Protein AF-A0A1I2XNH1-F1 (afdb_monomer_lite)

pLDDT: mean 82.87, std 11.1, range [46.88, 95.19]

Sequence (69 aa):
MKNEQHYDKISVEKEKKGFRIHRLVFACVIPLLALINLTFSPEFIWFIFPLIGWGMGLAIHYINIRSLV

InterPro domains:
  IPR025698 2TM domain [PF13239] (14-64)

Radius of gyration: 17.05 Å; chains: 1; bounding box: 46×15×42 Å

Structure (mmCIF, N/CA/C/O backbone):
data_AF-A0A1I2XNH1-F1
#
_entry.id   AF-A0A1I2XNH1-F1
#
loop_
_atom_site.group_PDB
_atom_site.id
_atom_site.type_symbol
_atom_site.label_atom_id
_atom_site.label_alt_id
_atom_site.label_comp_id
_atom_site.label_asym_id
_atom_site.label_entity_id
_atom_site.label_seq_id
_atom_site.pdbx_PDB_ins_code
_atom_site.Cartn_x
_atom_site.Cartn_y
_atom_site.Cartn_z
_atom_site.occupancy
_atom_site.B_iso_or_equiv
_atom_site.auth_seq_id
_atom_site.auth_comp_id
_atom_site.auth_asym_id
_atom_site.auth_atom_id
_atom_site.pdbx_PDB_model_num
ATOM 1 N N . MET A 1 1 ? -33.685 4.884 23.196 1.00 59.22 1 MET A N 1
ATOM 2 C CA . MET A 1 1 ? -32.611 4.148 23.904 1.00 59.22 1 MET A CA 1
ATOM 3 C C . MET A 1 1 ? -32.259 2.779 23.297 1.00 59.22 1 MET A C 1
ATOM 5 O O . MET A 1 1 ? -31.158 2.658 22.785 1.00 59.22 1 MET A O 1
ATOM 9 N N . LYS A 1 2 ? -33.117 1.733 23.308 1.00 60.94 2 LYS A N 1
ATOM 10 C CA . LYS A 1 2 ? -32.755 0.401 22.735 1.00 60.94 2 LYS A CA 1
ATOM 11 C C . LYS A 1 2 ? -32.481 0.420 21.221 1.00 60.94 2 LYS A C 1
ATOM 13 O O . LYS A 1 2 ? -31.636 -0.330 20.745 1.00 60.94 2 LYS A O 1
ATOM 18 N N . ASN A 1 3 ? -33.181 1.284 20.491 1.00 65.00 3 ASN A N 1
ATOM 19 C CA . ASN A 1 3 ? -33.106 1.356 19.031 1.00 65.00 3 ASN A CA 1
ATOM 20 C C . ASN A 1 3 ? -31.807 2.052 18.593 1.00 65.00 3 ASN A C 1
ATOM 22 O O . ASN A 1 3 ? -31.102 1.542 17.735 1.00 65.00 3 ASN A O 1
ATOM 26 N N . GLU A 1 4 ? -31.434 3.148 19.257 1.00 67.50 4 GLU A N 1
ATOM 27 C CA . GLU A 1 4 ? -30.191 3.903 19.011 1.00 67.50 4 GLU A CA 1
ATOM 28 C C . GLU A 1 4 ? -28.948 3.027 19.230 1.00 67.50 4 GLU A C 1
ATOM 30 O O . GLU A 1 4 ? -28.098 2.915 18.355 1.00 67.50 4 GLU A O 1
ATOM 35 N N . GLN A 1 5 ? -28.933 2.257 20.324 1.00 71.56 5 GLN A N 1
ATOM 36 C CA . GLN A 1 5 ? -27.879 1.278 20.624 1.00 71.56 5 GLN A CA 1
ATOM 37 C C . GLN A 1 5 ? -27.736 0.178 19.556 1.00 71.56 5 GLN A C 1
ATOM 39 O O . GLN A 1 5 ? -26.676 -0.432 19.439 1.00 71.56 5 GLN A O 1
ATOM 44 N N . HIS A 1 6 ? -28.799 -0.138 18.813 1.00 71.00 6 HIS A N 1
ATOM 45 C CA . HIS A 1 6 ? -28.758 -1.121 17.730 1.00 71.00 6 HIS A CA 1
ATOM 46 C C . HIS A 1 6 ? -28.221 -0.510 16.428 1.00 71.00 6 HIS A C 1
ATOM 48 O O . HIS A 1 6 ? -27.428 -1.155 15.740 1.00 71.00 6 HIS A O 1
ATOM 54 N N . TYR A 1 7 ? -28.593 0.737 16.119 1.00 75.19 7 TYR A N 1
ATOM 55 C CA . TYR A 1 7 ? -28.079 1.464 14.955 1.00 75.19 7 TYR A CA 1
ATOM 56 C C . TYR A 1 7 ? -26.565 1.701 15.045 1.00 75.19 7 TYR A C 1
ATOM 58 O O . TYR A 1 7 ? -25.861 1.408 14.076 1.00 75.19 7 TYR A O 1
ATOM 66 N N . ASP A 1 8 ? -26.059 2.105 16.213 1.00 76.19 8 ASP A N 1
ATOM 67 C CA . ASP A 1 8 ? -24.624 2.349 16.433 1.00 76.19 8 ASP A CA 1
ATOM 68 C C . ASP A 1 8 ? -23.778 1.075 16.305 1.00 76.19 8 ASP A C 1
ATOM 70 O O . ASP A 1 8 ? -22.659 1.083 15.798 1.00 76.19 8 ASP A O 1
ATOM 74 N N . LYS A 1 9 ? -24.320 -0.077 16.712 1.00 75.94 9 LYS A N 1
ATOM 75 C CA . LYS A 1 9 ? -23.617 -1.359 16.557 1.00 75.94 9 LYS A CA 1
ATOM 76 C C . LYS A 1 9 ? -23.517 -1.770 15.090 1.00 75.94 9 LYS A C 1
ATOM 78 O O . LYS A 1 9 ? -22.492 -2.296 14.664 1.00 75.94 9 LYS A O 1
ATOM 83 N N . ILE A 1 10 ? -24.566 -1.530 14.303 1.00 75.94 10 ILE A N 1
ATOM 84 C CA . ILE A 1 10 ? -24.576 -1.871 12.877 1.00 75.94 10 ILE A CA 1
ATOM 85 C C . ILE A 1 10 ? -23.631 -0.965 12.077 1.00 75.94 10 ILE A C 1
ATOM 87 O O . ILE A 1 10 ? -22.990 -1.455 11.143 1.00 75.94 10 ILE A O 1
ATOM 91 N N . SER A 1 11 ? -23.528 0.326 12.406 1.00 75.25 11 SER A N 1
ATOM 92 C CA . SER A 1 11 ? -22.600 1.244 11.730 1.00 75.25 11 SER A CA 1
ATOM 93 C C . SER A 1 11 ? -21.141 0.857 11.984 1.00 75.25 11 SER A C 1
ATOM 95 O O . SER A 1 11 ? -20.402 0.650 11.022 1.00 75.25 11 SER A O 1
ATOM 97 N N . VAL A 1 12 ? -20.764 0.609 13.240 1.00 75.62 12 VAL A N 1
ATOM 98 C CA . VAL A 1 12 ? -19.397 0.212 13.622 1.00 75.62 12 VAL A CA 1
ATOM 99 C C . VAL A 1 12 ? -18.957 -1.089 12.933 1.00 75.62 12 VAL A C 1
ATOM 101 O O . VAL A 1 12 ? -17.832 -1.207 12.439 1.00 75.62 12 VAL A O 1
ATOM 104 N N . GLU A 1 13 ? -19.841 -2.085 12.832 1.00 77.94 13 GLU A N 1
ATOM 105 C CA . GLU A 1 13 ? -19.528 -3.347 12.145 1.00 77.94 13 GLU A CA 1
ATOM 106 C C . GLU A 1 13 ? -19.359 -3.178 10.624 1.00 77.94 13 GLU A C 1
ATOM 108 O O . GLU A 1 13 ? -18.545 -3.868 9.998 1.00 77.94 13 GLU A O 1
ATOM 113 N N . LYS A 1 14 ? -20.090 -2.240 10.008 1.00 79.31 14 LYS A N 1
ATOM 114 C CA . LYS A 1 14 ? -19.914 -1.894 8.589 1.00 79.31 14 LYS A CA 1
ATOM 115 C C . LYS A 1 14 ? -18.578 -1.195 8.347 1.00 79.31 14 LYS A C 1
ATOM 117 O O . LYS A 1 14 ? -17.891 -1.543 7.387 1.00 79.31 14 LYS A O 1
ATOM 122 N N . GLU A 1 15 ? -18.172 -0.287 9.229 1.00 77.38 15 GLU A N 1
ATOM 123 C CA . GLU A 1 15 ? -16.887 0.415 9.133 1.00 77.38 15 GLU A CA 1
ATOM 124 C C . GLU A 1 15 ? -15.698 -0.547 9.244 1.00 77.38 15 GLU A C 1
ATOM 126 O O . GLU A 1 15 ? -14.783 -0.509 8.418 1.00 77.38 15 GLU A O 1
ATOM 131 N N . LYS A 1 16 ? -15.744 -1.502 10.184 1.00 77.44 16 LYS A N 1
ATOM 132 C CA . LYS A 1 16 ? -14.722 -2.561 10.306 1.00 77.44 16 LYS A CA 1
ATOM 133 C C . LYS A 1 16 ? -14.604 -3.409 9.036 1.00 77.44 16 LYS A C 1
ATOM 135 O O . LYS A 1 16 ? -13.494 -3.763 8.621 1.00 77.44 16 LYS A O 1
ATOM 140 N N . LYS A 1 17 ? -15.737 -3.755 8.412 1.00 80.38 17 LYS A N 1
ATOM 141 C CA . LYS A 1 17 ? -15.765 -4.497 7.140 1.00 80.38 17 LYS A CA 1
ATOM 142 C C . LYS A 1 17 ? -15.191 -3.664 5.994 1.00 80.38 17 LYS A C 1
ATOM 144 O O . LYS A 1 17 ? -14.340 -4.173 5.266 1.00 80.38 17 LYS A O 1
ATOM 149 N N . GLY A 1 18 ? -15.586 -2.396 5.882 1.00 82.50 18 GLY A N 1
ATOM 150 C CA . GLY A 1 18 ? -15.044 -1.459 4.894 1.00 82.50 18 GLY A CA 1
ATOM 151 C C . GLY A 1 18 ? -13.525 -1.321 5.005 1.00 82.50 18 GLY A C 1
ATOM 152 O O . GLY A 1 18 ? -12.816 -1.474 4.012 1.00 82.50 18 GLY A O 1
ATOM 153 N N . PHE A 1 19 ? -13.005 -1.174 6.225 1.00 83.31 19 PHE A N 1
ATOM 154 C CA . PHE A 1 19 ? -11.566 -1.094 6.481 1.00 83.31 19 PHE A CA 1
ATOM 155 C C . PHE A 1 19 ? -10.802 -2.370 6.089 1.00 83.31 19 PHE A C 1
ATOM 157 O O . PHE A 1 19 ? -9.695 -2.298 5.550 1.00 83.31 19 PHE A O 1
ATOM 164 N N . ARG A 1 20 ? -11.371 -3.560 6.332 1.00 83.62 20 ARG A N 1
ATOM 165 C CA . ARG A 1 20 ? -10.769 -4.833 5.885 1.00 83.62 20 ARG A CA 1
ATOM 166 C C . ARG A 1 20 ? -10.678 -4.921 4.365 1.00 83.62 20 ARG A C 1
ATOM 168 O O . ARG A 1 20 ? -9.634 -5.320 3.858 1.00 83.62 20 ARG A O 1
ATOM 175 N N . ILE A 1 21 ? -11.746 -4.551 3.659 1.00 88.56 21 ILE A N 1
ATOM 176 C CA . ILE A 1 21 ? -11.770 -4.566 2.191 1.00 88.56 21 ILE A CA 1
ATOM 177 C C . ILE A 1 21 ? -10.763 -3.554 1.648 1.00 88.56 21 ILE A C 1
ATOM 179 O O . ILE A 1 21 ? -9.956 -3.903 0.794 1.00 88.56 21 ILE A O 1
ATOM 183 N N . HIS A 1 22 ? -10.742 -2.337 2.193 1.00 86.69 22 HIS A N 1
ATOM 184 C CA . HIS A 1 22 ? -9.818 -1.295 1.755 1.00 86.69 22 HIS A CA 1
ATOM 185 C C . HIS A 1 22 ? -8.348 -1.714 1.915 1.00 86.69 22 HIS A C 1
ATOM 187 O O . HIS A 1 22 ? -7.559 -1.526 0.995 1.00 86.69 22 HIS A O 1
ATOM 193 N N . ARG A 1 23 ? -7.979 -2.369 3.028 1.00 89.44 23 ARG A N 1
ATOM 194 C CA . ARG A 1 23 ? -6.631 -2.949 3.199 1.00 89.44 23 ARG A CA 1
ATOM 195 C C . ARG A 1 23 ? -6.291 -4.001 2.157 1.00 89.44 23 ARG A C 1
ATOM 197 O O . ARG A 1 23 ? -5.170 -4.013 1.662 1.00 89.44 23 ARG A O 1
ATOM 204 N N . LEU A 1 24 ? -7.233 -4.892 1.860 1.00 92.00 24 LEU A N 1
ATOM 205 C CA . LEU A 1 24 ? -7.021 -5.955 0.882 1.00 92.00 24 LEU A CA 1
ATOM 206 C C . LEU A 1 24 ? -6.818 -5.365 -0.518 1.00 92.00 24 LEU A C 1
ATOM 208 O O . LEU A 1 24 ? -5.865 -5.715 -1.204 1.00 92.00 24 LEU A O 1
ATOM 212 N N . VAL A 1 25 ? -7.670 -4.408 -0.897 1.00 92.94 25 VAL A N 1
ATOM 213 C CA . VAL A 1 25 ? -7.545 -3.669 -2.158 1.00 92.94 25 VAL A CA 1
ATOM 214 C C . VAL A 1 25 ? -6.204 -2.943 -2.215 1.00 92.94 25 VAL A C 1
ATOM 216 O O . VAL A 1 25 ? -5.494 -3.093 -3.200 1.00 92.94 25 VAL A O 1
ATOM 219 N N . PHE A 1 26 ? -5.803 -2.234 -1.157 1.00 91.50 26 PHE A N 1
ATOM 220 C CA . PHE A 1 26 ? -4.500 -1.569 -1.088 1.00 91.50 26 PHE A CA 1
ATOM 221 C C . PHE A 1 26 ? -3.338 -2.559 -1.283 1.00 91.50 26 PHE A C 1
ATOM 223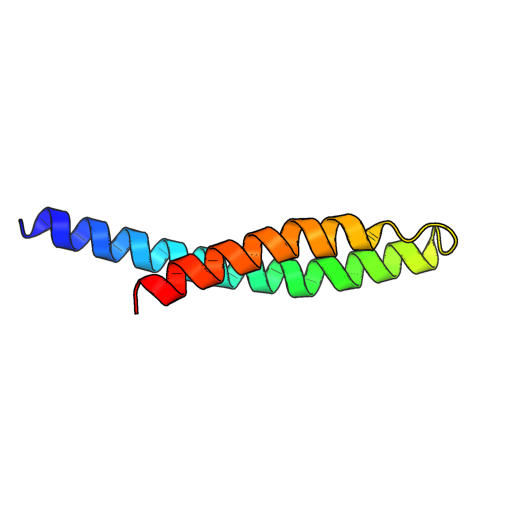 O O . PHE A 1 26 ? -2.457 -2.318 -2.105 1.00 91.50 26 PHE A O 1
ATOM 230 N N . ALA A 1 27 ? -3.367 -3.707 -0.599 1.00 91.25 27 ALA A N 1
ATOM 231 C CA . ALA A 1 27 ? -2.329 -4.732 -0.699 1.00 91.25 27 ALA A CA 1
ATOM 232 C C . ALA A 1 27 ? -2.238 -5.389 -2.089 1.00 91.25 27 ALA A C 1
ATOM 234 O O . ALA A 1 27 ? -1.158 -5.828 -2.467 1.00 91.25 27 ALA A O 1
ATOM 235 N N . CYS A 1 28 ? -3.333 -5.454 -2.853 1.00 95.00 28 CYS A N 1
ATOM 236 C CA . CYS A 1 28 ? -3.336 -6.004 -4.214 1.00 95.00 28 CYS A CA 1
ATOM 237 C C . CYS A 1 28 ? -3.025 -4.953 -5.291 1.00 95.00 28 CYS A C 1
ATOM 239 O O . CYS A 1 28 ? -2.297 -5.233 -6.242 1.00 95.00 28 CYS A O 1
ATOM 241 N N . VAL A 1 29 ? -3.568 -3.742 -5.153 1.00 94.69 29 VAL A N 1
ATOM 242 C CA . VAL A 1 29 ? -3.451 -2.668 -6.150 1.00 94.69 29 VAL A CA 1
ATOM 243 C C . VAL A 1 29 ? -2.043 -2.077 -6.152 1.00 94.69 2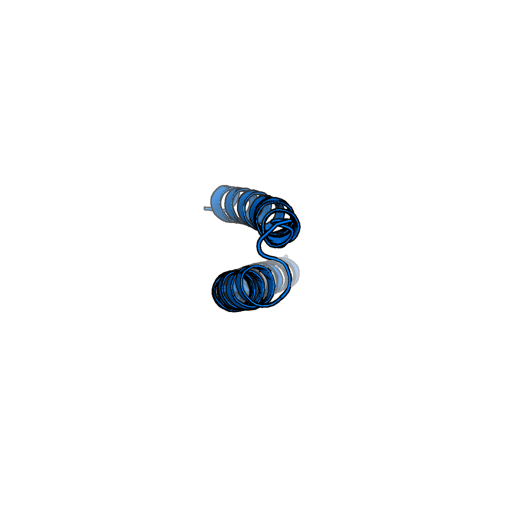9 VAL A C 1
ATOM 245 O O . VAL A 1 29 ? -1.479 -1.875 -7.221 1.00 94.69 29 VAL A O 1
ATOM 248 N N . ILE A 1 30 ? -1.429 -1.851 -4.988 1.00 93.50 30 ILE A N 1
ATOM 249 C CA . ILE A 1 30 ? -0.088 -1.253 -4.913 1.00 93.50 30 ILE A CA 1
ATOM 250 C C . ILE A 1 30 ? 0.981 -2.079 -5.658 1.00 93.50 30 ILE A C 1
ATOM 252 O O . ILE A 1 30 ? 1.687 -1.493 -6.478 1.00 93.50 30 ILE A O 1
ATOM 256 N N . PRO A 1 31 ? 1.105 -3.410 -5.462 1.00 93.25 31 PRO A N 1
ATOM 257 C CA . PRO A 1 31 ? 2.055 -4.223 -6.223 1.00 93.25 31 PRO A CA 1
ATOM 258 C C . PRO A 1 31 ? 1.761 -4.249 -7.723 1.00 93.25 31 PRO A C 1
ATOM 260 O O . PRO A 1 31 ? 2.691 -4.232 -8.525 1.00 93.25 31 PRO A O 1
ATOM 263 N N . LEU A 1 32 ? 0.480 -4.252 -8.112 1.00 95.19 32 LEU A N 1
ATOM 264 C CA . LEU A 1 32 ? 0.085 -4.191 -9.519 1.00 95.19 32 LEU A CA 1
ATOM 265 C C . LEU A 1 32 ? 0.547 -2.877 -10.164 1.00 95.19 32 LEU A C 1
ATOM 267 O O . LEU A 1 32 ? 1.145 -2.891 -11.237 1.00 95.19 32 LEU A O 1
ATOM 271 N N . LEU A 1 33 ? 0.321 -1.747 -9.493 1.00 93.25 33 LEU A N 1
ATOM 272 C CA . LEU A 1 33 ? 0.781 -0.435 -9.949 1.00 93.25 33 LEU A CA 1
ATOM 273 C C . LEU A 1 33 ? 2.308 -0.347 -9.973 1.00 93.25 33 LEU A C 1
ATOM 275 O O . LEU A 1 33 ? 2.859 0.212 -10.917 1.00 93.25 33 LEU A O 1
ATOM 279 N N . ALA A 1 34 ? 2.994 -0.922 -8.984 1.00 92.81 34 ALA A N 1
ATOM 280 C CA . ALA A 1 34 ? 4.451 -0.991 -8.970 1.00 92.81 34 ALA A CA 1
ATOM 281 C C . ALA A 1 34 ? 4.985 -1.781 -10.174 1.00 92.81 34 ALA A C 1
ATOM 283 O O . ALA A 1 34 ? 5.906 -1.321 -10.845 1.00 92.81 34 ALA A O 1
ATOM 284 N N . LEU A 1 35 ? 4.367 -2.920 -10.508 1.00 95.12 35 LEU A N 1
ATOM 285 C CA . LEU A 1 35 ? 4.740 -3.720 -11.674 1.00 95.12 35 LEU A CA 1
ATOM 286 C C . LEU A 1 35 ? 4.544 -2.940 -12.979 1.00 95.12 35 LEU A C 1
ATOM 288 O O . LEU A 1 35 ? 5.448 -2.902 -13.812 1.00 95.12 35 LEU A O 1
ATOM 292 N N . ILE A 1 36 ? 3.392 -2.284 -13.143 1.00 94.69 36 ILE A N 1
ATOM 293 C CA . ILE A 1 36 ? 3.104 -1.438 -14.310 1.00 94.69 36 ILE A CA 1
ATOM 294 C C . ILE A 1 36 ? 4.130 -0.307 -14.393 1.00 94.69 36 ILE A C 1
ATOM 296 O O . ILE A 1 36 ? 4.716 -0.070 -15.445 1.00 94.69 36 ILE A O 1
ATOM 300 N N . ASN A 1 37 ? 4.395 0.378 -13.286 1.00 93.69 37 ASN A N 1
ATOM 301 C CA . ASN A 1 37 ? 5.310 1.501 -13.284 1.00 93.69 37 ASN A CA 1
ATOM 302 C C . ASN A 1 37 ? 6.732 1.081 -13.669 1.00 93.69 37 ASN A C 1
ATOM 304 O O . ASN A 1 37 ? 7.322 1.718 -14.537 1.00 93.69 37 ASN A O 1
ATOM 308 N N . LEU A 1 38 ? 7.252 0.008 -13.075 1.00 91.62 38 LEU A N 1
ATOM 309 C CA . LEU A 1 38 ? 8.595 -0.487 -13.372 1.00 91.62 38 LEU A CA 1
ATOM 310 C C . LEU A 1 38 ? 8.712 -1.050 -14.796 1.00 91.62 38 LEU A C 1
ATOM 312 O O . LEU A 1 38 ? 9.794 -1.015 -15.371 1.00 91.62 38 LEU A O 1
ATOM 316 N N . THR A 1 39 ? 7.608 -1.528 -15.376 1.00 93.62 39 THR A N 1
ATOM 317 C CA . THR A 1 39 ? 7.581 -2.076 -16.741 1.00 93.62 39 THR A CA 1
ATOM 318 C C . THR A 1 39 ? 7.482 -0.984 -17.808 1.00 93.62 39 THR A C 1
ATOM 320 O O . THR A 1 39 ? 8.183 -1.041 -18.812 1.00 93.62 39 THR A O 1
ATOM 323 N N . PHE A 1 40 ? 6.609 0.009 -17.616 1.00 91.56 40 PHE A N 1
ATOM 324 C CA . PHE A 1 40 ? 6.292 1.007 -18.646 1.00 91.56 40 PHE A CA 1
ATOM 325 C C . PHE A 1 40 ? 7.022 2.341 -18.468 1.00 91.56 40 PHE A C 1
ATOM 327 O O . PHE A 1 40 ? 7.178 3.090 -19.428 1.00 91.56 40 PHE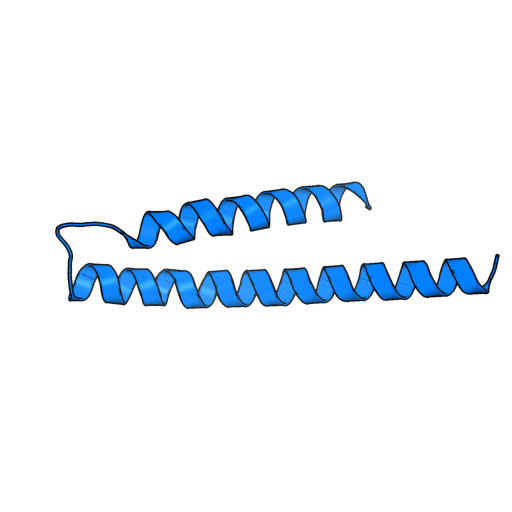 A O 1
ATOM 334 N N . SER A 1 41 ? 7.439 2.691 -17.252 1.00 89.06 41 SER A N 1
ATOM 335 C CA . SER A 1 41 ? 8.110 3.967 -16.970 1.00 89.06 41 SER A CA 1
ATOM 336 C C . SER A 1 41 ? 9.052 3.845 -15.769 1.00 89.06 41 SER A C 1
ATOM 338 O O . SER A 1 41 ? 8.804 4.465 -14.733 1.00 89.06 41 SER A O 1
ATOM 340 N N . PRO A 1 42 ? 10.136 3.053 -15.875 1.00 86.12 42 PRO A N 1
ATOM 341 C CA . PRO A 1 42 ? 11.074 2.856 -14.769 1.00 86.12 42 PRO A CA 1
ATOM 342 C C . PRO A 1 42 ? 11.793 4.148 -14.349 1.00 86.12 42 PRO A C 1
ATOM 344 O O . PRO A 1 42 ? 12.217 4.263 -13.204 1.00 86.12 42 PRO A O 1
ATOM 347 N N . GLU A 1 43 ? 11.896 5.133 -15.244 1.00 90.19 43 GLU A N 1
ATOM 348 C CA . GLU A 1 43 ? 12.546 6.422 -14.971 1.00 90.19 43 GLU A CA 1
ATOM 349 C C . GLU A 1 43 ? 11.718 7.346 -14.064 1.00 90.19 43 GLU A C 1
ATOM 351 O O . GLU A 1 43 ? 12.268 8.247 -13.433 1.00 90.19 43 GLU A O 1
ATOM 356 N N . PHE A 1 44 ? 10.402 7.122 -13.961 1.00 89.00 44 PHE A N 1
ATOM 357 C CA . PHE A 1 44 ? 9.514 7.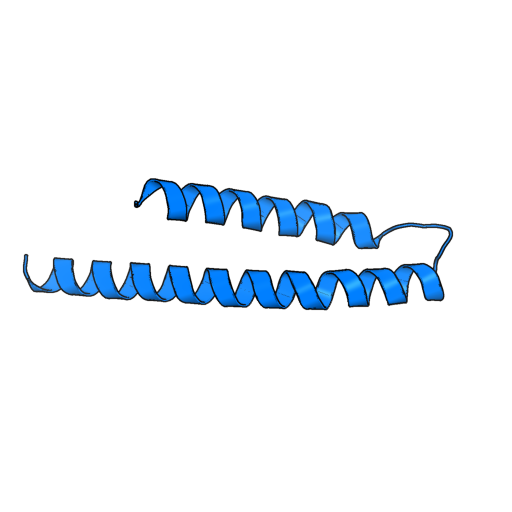939 -13.138 1.00 89.00 44 PHE A CA 1
ATOM 358 C C . PHE A 1 44 ? 8.670 7.071 -12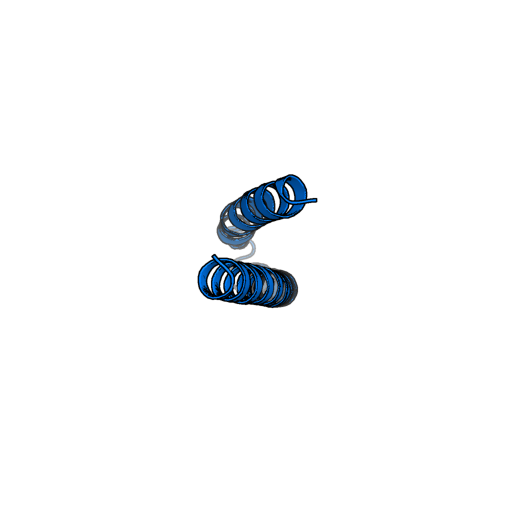.209 1.00 89.00 44 PHE A C 1
ATOM 360 O O . PHE A 1 44 ? 7.679 6.474 -12.627 1.00 89.00 44 PHE A O 1
ATOM 367 N N . ILE A 1 45 ? 9.041 7.025 -10.929 1.00 91.06 45 ILE A N 1
ATOM 368 C CA . ILE A 1 45 ? 8.386 6.189 -9.9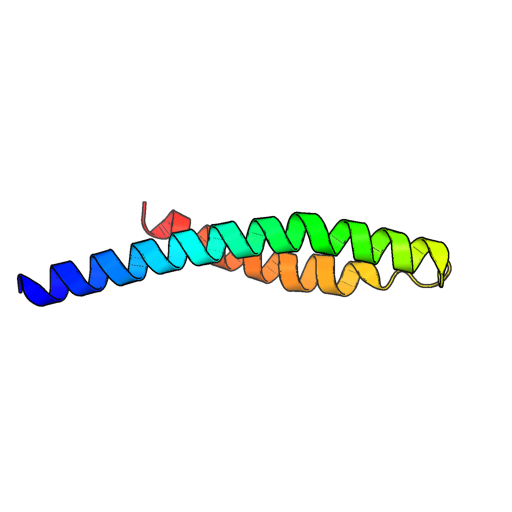16 1.00 91.06 45 ILE A CA 1
ATOM 369 C C . ILE A 1 45 ? 7.080 6.846 -9.433 1.00 91.06 45 ILE A C 1
ATOM 371 O O . ILE A 1 45 ? 7.019 7.455 -8.366 1.00 91.06 45 ILE A O 1
ATOM 375 N N . TRP A 1 46 ? 6.013 6.733 -10.219 1.00 90.75 46 TRP A N 1
ATOM 376 C CA . TRP A 1 46 ? 4.702 7.295 -9.901 1.00 90.75 46 TRP A CA 1
ATOM 377 C C . TRP A 1 46 ? 3.865 6.438 -8.946 1.00 90.75 46 TRP A C 1
ATOM 379 O O . TRP A 1 46 ? 2.966 6.973 -8.298 1.00 90.75 46 TRP A O 1
ATOM 389 N N . PHE A 1 47 ? 4.137 5.136 -8.790 1.00 91.56 47 PHE A N 1
ATOM 390 C CA . PHE A 1 47 ? 3.336 4.292 -7.885 1.00 91.56 47 PHE A CA 1
ATOM 391 C C . PHE A 1 47 ? 3.452 4.721 -6.405 1.00 91.56 47 PHE A C 1
ATOM 393 O O . PHE A 1 47 ? 2.622 4.343 -5.575 1.00 91.56 47 PHE A O 1
ATOM 400 N N . ILE A 1 48 ? 4.448 5.550 -6.067 1.00 89.25 48 ILE A N 1
ATOM 401 C CA . ILE A 1 48 ? 4.657 6.073 -4.714 1.00 89.25 48 ILE A CA 1
ATOM 402 C C . ILE A 1 48 ? 3.562 7.060 -4.280 1.00 89.25 48 ILE A C 1
ATOM 404 O O . ILE A 1 48 ? 3.240 7.138 -3.095 1.00 89.25 48 ILE A O 1
ATOM 408 N N . PHE A 1 49 ? 2.934 7.771 -5.223 1.00 91.06 49 PHE A N 1
ATOM 409 C CA . PHE A 1 49 ? 1.839 8.696 -4.926 1.00 91.06 49 PHE A CA 1
ATOM 410 C C . PHE A 1 49 ? 0.605 7.973 -4.357 1.00 91.06 49 PHE A C 1
ATOM 412 O O . PHE A 1 49 ? 0.169 8.340 -3.263 1.00 91.06 49 PHE A O 1
ATOM 419 N N . PRO A 1 50 ? 0.052 6.925 -5.007 1.00 89.75 50 PRO A N 1
ATOM 420 C CA . PRO A 1 50 ? -1.022 6.134 -4.414 1.00 89.75 50 PRO A CA 1
ATOM 421 C C . PRO A 1 50 ? -0.562 5.356 -3.175 1.00 89.75 50 PRO A C 1
ATOM 423 O O . PRO A 1 50 ? -1.349 5.227 -2.243 1.00 89.75 50 PRO A O 1
ATOM 426 N N . LEU A 1 51 ? 0.701 4.910 -3.099 1.00 90.81 51 LEU A N 1
ATOM 427 C CA . LEU A 1 51 ? 1.243 4.261 -1.896 1.00 90.81 51 LEU A CA 1
ATOM 428 C C . LEU A 1 51 ? 1.125 5.166 -0.661 1.00 90.81 51 LEU A C 1
ATOM 430 O O . LEU A 1 51 ? 0.574 4.750 0.357 1.00 90.81 51 LEU A O 1
ATOM 434 N N . ILE A 1 52 ? 1.621 6.402 -0.755 1.00 91.44 52 ILE A N 1
ATOM 435 C CA . ILE A 1 52 ? 1.615 7.355 0.360 1.00 91.44 52 ILE A CA 1
ATOM 436 C C . ILE A 1 52 ? 0.208 7.913 0.581 1.00 91.44 52 ILE A C 1
ATOM 438 O O . ILE A 1 52 ? -0.262 7.941 1.715 1.00 91.44 52 ILE A O 1
ATOM 442 N N . GLY A 1 53 ? -0.491 8.320 -0.482 1.00 89.88 53 GLY A N 1
ATOM 443 C CA . GLY A 1 53 ? -1.822 8.917 -0.377 1.00 89.88 53 GLY A CA 1
ATOM 444 C C . GLY A 1 53 ? -2.851 7.958 0.220 1.00 89.88 53 GLY A C 1
ATOM 445 O O . GLY A 1 53 ? -3.540 8.299 1.182 1.00 89.88 53 GLY A O 1
ATOM 446 N N . TRP A 1 54 ? -2.932 6.731 -0.300 1.00 89.06 54 TRP A N 1
ATOM 447 C CA . TRP A 1 54 ? -3.875 5.737 0.220 1.00 89.06 54 TRP A CA 1
ATOM 448 C C . TRP A 1 54 ? -3.377 5.127 1.536 1.00 89.06 54 TRP A C 1
ATOM 450 O O . TRP A 1 54 ? -4.182 4.862 2.429 1.00 89.06 54 TRP A O 1
ATOM 460 N N . GLY A 1 55 ? -2.057 4.979 1.710 1.00 88.19 55 GLY A N 1
ATOM 461 C CA . GLY A 1 55 ? -1.456 4.534 2.969 1.00 88.19 55 GLY A CA 1
ATOM 462 C C . GLY A 1 55 ? -1.752 5.482 4.136 1.00 88.19 55 GLY A C 1
ATOM 463 O O . GLY A 1 55 ? -2.065 5.026 5.236 1.00 88.19 55 GLY A O 1
ATOM 464 N N . MET A 1 56 ? -1.750 6.796 3.892 1.00 89.25 56 MET A N 1
ATOM 465 C CA . MET A 1 56 ? -2.129 7.807 4.884 1.00 89.25 56 MET A CA 1
ATOM 466 C C . MET A 1 56 ? -3.600 7.664 5.300 1.00 89.25 56 MET A C 1
ATOM 468 O O . MET A 1 56 ? -3.910 7.657 6.491 1.00 89.25 56 MET A O 1
ATOM 472 N N . GLY A 1 57 ? -4.508 7.479 4.333 1.00 85.75 57 GLY A N 1
ATOM 473 C CA . GLY A 1 57 ? -5.928 7.230 4.610 1.00 85.75 57 GLY A CA 1
ATOM 474 C C . GLY A 1 57 ? -6.142 5.969 5.452 1.00 85.75 57 GLY A C 1
ATOM 475 O O . GLY A 1 57 ? -6.943 5.967 6.388 1.00 85.75 57 GLY A O 1
ATOM 476 N N . LEU A 1 58 ? -5.357 4.922 5.187 1.00 84.31 58 LEU A N 1
ATOM 477 C CA . LEU A 1 58 ? -5.366 3.693 5.971 1.00 84.31 58 LEU A CA 1
ATOM 478 C C . LEU A 1 58 ? -4.896 3.909 7.416 1.00 84.31 58 LEU A C 1
ATOM 480 O O . LEU A 1 58 ? -5.513 3.379 8.343 1.00 84.31 58 LEU A O 1
ATOM 484 N N . ALA A 1 59 ? -3.830 4.688 7.613 1.00 84.69 59 ALA A N 1
ATOM 485 C CA . ALA A 1 59 ? -3.300 5.012 8.935 1.00 84.69 59 ALA A CA 1
ATOM 486 C C . ALA A 1 59 ? -4.319 5.793 9.779 1.00 84.69 59 ALA A C 1
ATOM 488 O O . ALA A 1 59 ? -4.547 5.449 10.939 1.00 84.69 59 ALA A O 1
ATOM 489 N N . ILE A 1 60 ? -4.999 6.775 9.180 1.00 84.44 60 ILE A N 1
ATOM 490 C CA . ILE A 1 60 ? -6.061 7.549 9.840 1.00 84.44 60 ILE A CA 1
ATOM 491 C C . ILE A 1 60 ? -7.225 6.633 10.240 1.00 84.44 60 ILE A C 1
ATOM 493 O O . ILE A 1 60 ? -7.664 6.651 11.391 1.00 84.44 60 ILE A O 1
ATOM 497 N N . HIS A 1 61 ? -7.690 5.774 9.328 1.00 78.00 61 HIS A N 1
ATOM 498 C CA . HIS A 1 61 ? -8.773 4.833 9.623 1.00 78.00 61 HIS A CA 1
ATOM 499 C C . HIS A 1 61 ? -8.409 3.845 10.737 1.00 78.00 61 HIS A C 1
ATOM 501 O O . HIS A 1 61 ? -9.252 3.496 11.566 1.00 78.00 61 HIS A O 1
ATOM 507 N N . TYR A 1 62 ? -7.153 3.400 10.760 1.00 79.00 62 TYR A N 1
ATOM 508 C CA . TYR A 1 62 ? -6.636 2.496 11.776 1.00 79.00 62 TYR A CA 1
ATOM 509 C C . TYR A 1 62 ? -6.589 3.147 13.163 1.00 79.00 62 TYR A C 1
ATOM 511 O O . TYR A 1 62 ? -7.000 2.517 14.136 1.00 79.00 62 TYR A O 1
ATOM 519 N N . ILE A 1 63 ? -6.144 4.405 13.256 1.00 79.50 63 ILE A N 1
ATOM 520 C CA . ILE A 1 63 ? -6.153 5.176 14.509 1.00 79.50 63 ILE A CA 1
ATOM 521 C C . ILE A 1 63 ? -7.591 5.375 15.000 1.00 79.50 63 ILE A C 1
ATOM 523 O O . ILE A 1 63 ? -7.861 5.149 16.177 1.00 79.50 63 ILE A O 1
ATOM 527 N N . ASN A 1 64 ? -8.523 5.705 14.101 1.00 72.75 64 ASN A N 1
ATOM 528 C CA . ASN A 1 64 ? -9.930 5.898 14.454 1.00 72.75 64 ASN A CA 1
ATOM 529 C C . ASN A 1 64 ? -10.584 4.608 14.984 1.00 72.75 64 ASN A C 1
ATOM 531 O O . ASN A 1 64 ? -11.240 4.623 16.017 1.00 72.75 64 ASN A O 1
ATOM 535 N N . ILE A 1 65 ? -10.346 3.464 14.331 1.00 68.06 65 ILE A N 1
ATOM 536 C CA . ILE A 1 65 ? -10.850 2.164 14.809 1.00 68.06 65 ILE A CA 1
ATOM 537 C C . ILE A 1 65 ? -10.197 1.759 16.134 1.00 68.06 65 ILE A C 1
ATOM 539 O O . ILE A 1 65 ? -10.877 1.214 17.000 1.00 68.06 65 ILE A O 1
ATOM 543 N N . ARG A 1 66 ? -8.890 2.001 16.306 1.00 64.38 66 ARG A N 1
ATOM 544 C CA . ARG A 1 66 ? -8.181 1.656 17.546 1.00 64.38 66 ARG A CA 1
ATOM 545 C C . ARG A 1 66 ? -8.630 2.529 18.722 1.00 64.38 66 ARG A C 1
ATOM 547 O O . ARG A 1 66 ? -8.666 2.034 19.833 1.00 64.38 66 ARG A O 1
ATOM 554 N N . SER A 1 67 ? -9.009 3.785 18.486 1.00 56.62 67 SER A N 1
ATOM 555 C CA . SER A 1 67 ? -9.547 4.681 19.521 1.00 56.62 67 SER A CA 1
ATOM 556 C C . SER A 1 67 ? -10.907 4.237 20.083 1.00 56.62 67 SER A C 1
ATOM 558 O O . SER A 1 67 ? -11.363 4.808 21.071 1.00 56.62 67 SER A O 1
ATOM 560 N N . LEU A 1 68 ? -11.571 3.268 19.446 1.00 55.34 68 LEU A N 1
ATOM 561 C CA . LEU A 1 68 ? -12.870 2.725 19.857 1.00 55.34 68 LEU A CA 1
ATOM 562 C C . LEU A 1 68 ? -12.750 1.362 20.573 1.00 55.34 68 LEU A C 1
ATOM 564 O O . LEU A 1 68 ? -13.770 0.707 20.797 1.00 55.34 68 LEU A O 1
ATOM 568 N N . VAL A 1 69 ? -11.524 0.926 20.896 1.00 46.88 69 VAL A N 1
ATOM 569 C CA . VAL A 1 69 ? -11.189 -0.269 21.697 1.00 46.88 69 VAL A CA 1
ATOM 570 C C . VAL A 1 69 ? -10.515 0.172 22.986 1.00 46.88 69 VAL A C 1
ATOM 572 O O . VAL A 1 69 ? -10.930 -0.342 24.046 1.00 46.88 69 VAL A O 1
#

Organism: NCBI:txid1121424

Secondary structure (DSSP, 8-state):
-HHHHHHHHHHHHHHHHHHHHHHHHHHHHHHHHHHHHHHH-TTS-TTHHHHHHHHHHHHHHHHHHHTT-

Foldseek 3Di:
DVVVVVVVVVVLVVLVVVLVVLVVCLVVVLVVVQVVCCVPPVPDRPSVCCVVVSVVVSVVSVVVNVVVD